Protein AF-A0A159Z279-F1 (afdb_monomer_lite)

Foldseek 3Di:
DDDPPPPCPVVVVVVVVVVLVVLLVVLVVQCVVCVVVQAQGDCVSCVSPVHHSVPGPRGD

Radius of gyration: 17.55 Å; chains: 1; bounding box: 51×17×40 Å

Sequence (60 aa):
MTTLTMTHNPLATLRSALATFFAAFAAARSVSAAMEARRTPDPEALRTLGIDPSGFPSNI

Structure (mmCIF, N/CA/C/O backbone):
data_AF-A0A159Z279-F1
#
_entry.id   AF-A0A159Z279-F1
#
loop_
_atom_site.group_PDB
_atom_site.id
_atom_site.type_symbol
_atom_site.label_atom_id
_atom_site.label_alt_id
_atom_site.label_comp_id
_atom_site.label_asym_id
_atom_site.label_entity_id
_atom_site.label_seq_id
_atom_site.pdbx_PDB_ins_code
_atom_site.Cartn_x
_atom_site.Cartn_y
_atom_site.Cartn_z
_atom_site.occupancy
_atom_site.B_iso_or_equiv
_atom_site.auth_seq_id
_atom_site.auth_comp_id
_atom_site.auth_asym_id
_atom_site.auth_atom_id
_atom_site.pdbx_PDB_model_num
ATOM 1 N N . MET A 1 1 ? 34.638 -11.146 -22.591 1.00 38.12 1 MET A N 1
ATOM 2 C CA . MET A 1 1 ? 33.922 -9.876 -22.836 1.00 38.12 1 MET A CA 1
ATOM 3 C C . MET A 1 1 ? 32.434 -10.178 -22.796 1.00 38.12 1 MET A C 1
ATOM 5 O O . MET A 1 1 ? 31.933 -10.801 -23.719 1.00 38.12 1 MET A O 1
ATOM 9 N N . THR A 1 2 ? 31.752 -9.860 -21.699 1.00 51.59 2 THR A N 1
ATOM 10 C CA . THR A 1 2 ? 30.299 -10.034 -21.571 1.00 51.59 2 THR A CA 1
ATOM 11 C C . THR A 1 2 ? 29.617 -8.742 -21.998 1.00 51.59 2 THR A C 1
ATOM 13 O O . THR A 1 2 ? 29.660 -7.733 -21.300 1.00 51.59 2 THR A O 1
ATOM 16 N N . THR A 1 3 ? 29.030 -8.756 -23.189 1.00 49.66 3 THR A N 1
ATOM 17 C CA . THR A 1 3 ? 28.263 -7.630 -23.720 1.00 49.66 3 THR A CA 1
ATOM 18 C C . THR A 1 3 ? 26.933 -7.552 -22.970 1.00 49.66 3 THR A C 1
ATOM 20 O O . THR A 1 3 ? 26.065 -8.402 -23.147 1.00 49.66 3 THR A O 1
ATOM 23 N N . LEU A 1 4 ? 26.775 -6.549 -22.103 1.00 57.56 4 LEU A N 1
ATOM 24 C CA . LEU A 1 4 ? 25.493 -6.206 -21.486 1.00 57.56 4 LEU A CA 1
ATOM 25 C C . LEU A 1 4 ? 24.611 -5.531 -22.538 1.00 57.56 4 LEU A C 1
ATOM 27 O O . LEU A 1 4 ? 24.633 -4.312 -22.699 1.00 57.56 4 LEU A O 1
ATOM 31 N N . THR A 1 5 ? 23.824 -6.314 -23.270 1.00 54.22 5 THR A N 1
ATOM 32 C CA . THR A 1 5 ? 22.737 -5.778 -24.094 1.00 54.22 5 THR A CA 1
ATOM 33 C C . THR A 1 5 ? 21.593 -5.363 -23.166 1.00 54.22 5 THR A C 1
ATOM 35 O O . THR A 1 5 ? 20.605 -6.073 -23.013 1.00 54.22 5 THR A O 1
ATOM 38 N N . MET A 1 6 ? 21.729 -4.217 -22.491 1.00 58.69 6 MET A N 1
ATOM 39 C CA . MET A 1 6 ? 20.576 -3.551 -21.889 1.00 58.69 6 MET A CA 1
ATOM 40 C C . MET A 1 6 ? 19.726 -2.983 -23.024 1.00 58.69 6 MET A C 1
ATOM 42 O O . MET A 1 6 ? 19.956 -1.875 -23.505 1.00 58.69 6 MET A O 1
ATOM 46 N N . THR A 1 7 ? 18.737 -3.752 -23.470 1.00 59.78 7 THR A N 1
ATOM 47 C CA . THR A 1 7 ? 17.640 -3.243 -24.293 1.00 59.78 7 THR A CA 1
ATOM 48 C C . THR A 1 7 ? 16.816 -2.296 -23.422 1.00 59.78 7 THR A C 1
ATOM 50 O O . THR A 1 7 ? 15.841 -2.690 -22.785 1.00 59.78 7 THR A O 1
ATOM 53 N N . HIS A 1 8 ? 17.255 -1.042 -23.319 1.00 60.69 8 HIS A N 1
ATOM 54 C CA . HIS A 1 8 ? 16.521 0.009 -22.630 1.00 60.69 8 HIS A CA 1
ATOM 55 C C . HIS A 1 8 ? 15.274 0.307 -23.464 1.00 60.69 8 HIS A C 1
ATOM 57 O O . HIS A 1 8 ? 15.345 1.024 -24.457 1.00 60.69 8 HIS A O 1
ATOM 63 N N . ASN A 1 9 ? 14.149 -0.324 -23.124 1.00 71.81 9 ASN A N 1
ATOM 64 C CA . ASN A 1 9 ? 12.867 -0.059 -23.762 1.00 71.81 9 ASN A CA 1
ATOM 65 C C . ASN A 1 9 ? 12.133 1.021 -22.948 1.00 71.81 9 ASN A C 1
ATOM 67 O O . ASN A 1 9 ? 11.432 0.681 -21.990 1.00 71.81 9 ASN A O 1
ATOM 71 N N . PRO A 1 10 ? 12.280 2.316 -23.288 1.00 69.12 10 PRO A N 1
ATOM 72 C CA . PRO A 1 10 ? 11.732 3.413 -22.490 1.00 69.12 10 PRO A CA 1
ATOM 73 C C . PRO A 1 10 ? 10.203 3.347 -22.379 1.00 69.12 10 PRO A C 1
ATOM 75 O O . PRO A 1 10 ? 9.645 3.759 -21.365 1.00 69.12 10 PRO A O 1
ATOM 78 N N . LEU A 1 11 ? 9.519 2.766 -23.374 1.00 74.81 11 LEU A N 1
ATOM 79 C CA . LEU A 1 11 ? 8.074 2.540 -23.314 1.00 74.81 11 LEU A CA 1
ATOM 80 C C . LEU A 1 11 ? 7.683 1.524 -22.235 1.00 74.81 11 LEU A C 1
ATOM 82 O O . LEU A 1 11 ? 6.658 1.697 -21.577 1.00 74.81 11 LEU A O 1
ATOM 86 N N . ALA A 1 12 ? 8.481 0.470 -22.041 1.00 76.31 12 ALA A N 1
ATOM 87 C CA . ALA A 1 12 ? 8.223 -0.514 -20.993 1.00 76.31 12 ALA A CA 1
ATOM 88 C C . ALA A 1 12 ? 8.371 0.122 -19.603 1.00 76.31 12 ALA A C 1
ATOM 90 O O . ALA A 1 12 ? 7.521 -0.094 -18.738 1.00 76.31 12 ALA A O 1
ATOM 91 N N . THR A 1 13 ? 9.387 0.972 -19.426 1.00 80.25 13 THR A N 1
ATOM 92 C CA . THR A 1 13 ? 9.610 1.745 -18.198 1.00 80.25 13 THR A CA 1
ATOM 93 C C . THR A 1 13 ? 8.466 2.722 -17.930 1.00 80.25 13 THR A C 1
ATOM 95 O O . THR A 1 13 ? 7.931 2.740 -16.824 1.00 80.25 13 THR A O 1
ATOM 98 N N . LEU A 1 14 ? 8.031 3.482 -18.943 1.00 81.44 14 LEU A N 1
ATOM 99 C CA . LEU A 1 14 ? 6.905 4.414 -18.822 1.00 81.44 14 LEU A CA 1
ATOM 100 C C . LEU A 1 14 ? 5.614 3.681 -18.443 1.00 81.44 14 LEU A C 1
ATOM 102 O O . LEU A 1 14 ? 4.926 4.089 -17.512 1.00 81.44 14 LEU A O 1
ATOM 106 N N . ARG A 1 15 ? 5.296 2.575 -19.129 1.00 84.44 15 ARG A N 1
ATOM 107 C CA . ARG A 1 15 ? 4.102 1.772 -18.834 1.00 84.44 15 ARG A CA 1
ATOM 108 C C . ARG A 1 15 ? 4.133 1.229 -17.408 1.00 84.44 15 ARG A C 1
ATOM 110 O O . ARG A 1 15 ? 3.107 1.248 -16.737 1.00 84.44 15 ARG A O 1
ATOM 117 N N . SER A 1 16 ? 5.297 0.773 -16.949 1.00 82.44 16 SER A N 1
ATOM 118 C CA . SER A 1 16 ? 5.472 0.300 -15.576 1.00 82.44 16 SER A CA 1
ATOM 119 C C . SER A 1 16 ? 5.278 1.429 -14.565 1.00 82.44 16 SER A C 1
ATOM 121 O O . SER A 1 16 ? 4.564 1.241 -13.589 1.00 82.44 16 SER A O 1
ATOM 123 N N . ALA A 1 17 ? 5.850 2.610 -14.812 1.00 84.12 17 ALA A N 1
ATOM 124 C CA . ALA A 1 17 ? 5.687 3.768 -13.936 1.00 84.12 17 ALA A CA 1
ATOM 125 C C . ALA A 1 17 ? 4.223 4.232 -13.862 1.00 84.12 17 ALA A C 1
ATOM 127 O O . ALA A 1 17 ? 3.715 4.509 -12.777 1.00 84.12 17 ALA A O 1
ATOM 128 N N . LEU A 1 18 ? 3.522 4.254 -15.001 1.00 88.50 18 LEU A N 1
ATOM 129 C CA . LEU A 1 18 ? 2.100 4.589 -15.058 1.00 88.50 18 LEU A CA 1
ATOM 130 C C . LEU A 1 18 ? 1.256 3.566 -14.289 1.00 88.50 18 LEU A C 1
ATOM 132 O O . LEU A 1 18 ? 0.380 3.948 -13.518 1.00 88.50 18 LEU A O 1
ATOM 136 N N . ALA A 1 19 ? 1.539 2.273 -14.464 1.00 86.50 19 ALA A N 1
ATOM 137 C CA . ALA A 1 19 ? 0.859 1.207 -13.735 1.00 86.50 19 ALA A CA 1
ATOM 138 C C . ALA A 1 19 ? 1.068 1.342 -12.218 1.00 86.50 19 ALA A C 1
ATOM 140 O O . ALA A 1 19 ? 0.099 1.268 -11.466 1.00 86.50 19 ALA A O 1
ATOM 141 N N . THR A 1 20 ? 2.297 1.627 -11.776 1.00 84.44 20 THR A N 1
ATOM 142 C CA . THR A 1 20 ? 2.606 1.892 -10.363 1.00 84.44 20 THR A CA 1
ATOM 143 C C . THR A 1 20 ? 1.843 3.106 -9.836 1.00 84.44 20 THR A C 1
ATOM 145 O O . THR A 1 20 ? 1.284 3.050 -8.743 1.00 84.44 20 THR A O 1
ATOM 148 N N . PHE A 1 21 ? 1.763 4.190 -10.613 1.00 86.06 21 PHE A N 1
ATOM 149 C CA . PHE A 1 21 ? 1.009 5.382 -10.226 1.00 86.06 21 PHE A CA 1
ATOM 150 C C . PHE A 1 21 ? -0.486 5.087 -10.052 1.00 86.06 21 PHE A C 1
ATOM 152 O O . PHE A 1 21 ? -1.075 5.449 -9.033 1.00 86.06 21 PHE A O 1
ATOM 159 N N . PHE A 1 22 ? -1.103 4.389 -11.010 1.00 89.62 22 PHE A N 1
ATOM 160 C CA . PHE A 1 22 ? -2.512 4.009 -10.909 1.00 89.62 22 PHE A CA 1
ATOM 161 C C . PHE A 1 22 ? -2.775 3.037 -9.758 1.00 89.62 22 PHE A C 1
ATOM 163 O O . PHE A 1 22 ? -3.800 3.170 -9.092 1.00 89.62 22 PHE A O 1
ATOM 170 N N . ALA A 1 23 ? -1.855 2.108 -9.484 1.00 83.88 23 ALA A N 1
ATOM 171 C CA . ALA A 1 23 ? -1.952 1.211 -8.337 1.00 83.88 23 ALA A CA 1
ATOM 172 C C . ALA A 1 23 ? -1.926 1.991 -7.011 1.00 83.88 23 ALA A C 1
ATOM 174 O O . ALA A 1 23 ? -2.799 1.794 -6.167 1.00 83.88 23 ALA A O 1
ATOM 175 N N . ALA A 1 24 ? -0.999 2.943 -6.862 1.00 84.06 24 ALA A N 1
ATOM 176 C CA . ALA A 1 24 ? -0.925 3.805 -5.684 1.00 84.06 24 ALA A CA 1
ATOM 177 C C . ALA A 1 24 ? -2.179 4.679 -5.522 1.00 84.06 24 ALA A C 1
ATOM 179 O O . ALA A 1 24 ? -2.724 4.791 -4.424 1.00 84.06 24 ALA A O 1
ATOM 180 N N . PHE A 1 25 ? -2.685 5.256 -6.614 1.00 87.44 25 PHE A N 1
ATOM 181 C CA . PHE A 1 25 ? -3.903 6.065 -6.589 1.00 87.44 25 PHE A CA 1
ATOM 182 C C . PHE A 1 25 ? -5.151 5.239 -6.239 1.00 87.44 25 PHE A C 1
ATOM 184 O O . PHE A 1 25 ? -5.990 5.677 -5.449 1.00 87.44 25 PHE A O 1
ATOM 191 N N . ALA A 1 26 ? -5.273 4.028 -6.788 1.00 85.44 26 ALA A N 1
ATOM 192 C CA . ALA A 1 26 ? -6.359 3.109 -6.462 1.00 85.44 26 ALA A CA 1
ATOM 193 C C . ALA A 1 26 ? -6.314 2.687 -4.987 1.00 85.44 26 ALA A C 1
ATOM 195 O O . ALA A 1 26 ? -7.346 2.700 -4.314 1.00 85.44 26 ALA A O 1
ATOM 196 N N . ALA A 1 27 ? -5.119 2.390 -4.470 1.00 83.50 27 ALA A N 1
ATOM 197 C CA . ALA A 1 27 ? -4.913 2.076 -3.064 1.00 83.50 27 ALA A CA 1
ATOM 198 C C . ALA A 1 27 ? -5.295 3.260 -2.160 1.00 83.50 27 ALA A C 1
ATOM 200 O O . ALA A 1 27 ? -6.054 3.076 -1.210 1.00 83.50 27 ALA A O 1
ATOM 201 N N . ALA A 1 28 ? -4.869 4.484 -2.502 1.00 83.81 28 ALA A N 1
ATOM 202 C CA . ALA A 1 28 ? -5.234 5.710 -1.784 1.00 83.81 28 ALA A CA 1
ATOM 203 C C . ALA A 1 28 ? -6.750 5.890 -1.711 1.00 83.81 28 ALA A C 1
ATOM 205 O O . ALA A 1 28 ? -7.307 6.061 -0.630 1.00 83.81 28 ALA A O 1
ATOM 206 N N . ARG A 1 29 ? -7.433 5.762 -2.853 1.00 87.88 29 ARG A N 1
ATOM 207 C CA . ARG A 1 29 ? -8.894 5.842 -2.922 1.00 87.88 29 ARG A CA 1
ATOM 208 C C . ARG A 1 29 ? -9.569 4.774 -2.062 1.00 87.88 29 ARG A C 1
ATOM 210 O O . ARG A 1 29 ? -10.550 5.080 -1.390 1.00 87.88 29 ARG A O 1
ATOM 217 N N . SER A 1 30 ? -9.077 3.538 -2.107 1.00 84.44 30 SER A N 1
ATOM 218 C CA . SER A 1 30 ? -9.629 2.429 -1.324 1.00 84.44 30 SER A CA 1
ATOM 219 C C . SER A 1 30 ? -9.489 2.681 0.176 1.00 84.44 30 SER A C 1
ATOM 221 O O . SER A 1 30 ? -10.457 2.534 0.918 1.00 84.44 30 SER A O 1
ATOM 223 N N . VAL A 1 31 ? -8.311 3.132 0.617 1.00 84.12 31 VAL A N 1
ATOM 224 C CA . VAL A 1 31 ? -8.059 3.484 2.019 1.00 84.12 31 VAL A CA 1
ATOM 225 C C . VAL A 1 31 ? -8.944 4.652 2.448 1.00 84.12 31 VAL A C 1
ATOM 227 O O . VAL A 1 31 ? -9.608 4.546 3.473 1.00 84.12 31 VAL A O 1
ATOM 230 N N . SER A 1 32 ? -9.049 5.721 1.651 1.00 84.56 32 SER A N 1
ATOM 231 C CA . SER A 1 32 ? -9.964 6.834 1.942 1.00 84.56 32 SER A CA 1
ATOM 232 C C . SER A 1 32 ? -11.419 6.373 2.061 1.00 84.56 32 SER A C 1
ATOM 234 O O . SER A 1 32 ? -12.100 6.749 3.006 1.00 84.56 32 SER A O 1
ATOM 236 N N . ALA A 1 33 ? -11.896 5.514 1.155 1.00 84.88 33 ALA A N 1
ATOM 237 C CA . ALA A 1 33 ? -13.254 4.979 1.224 1.00 84.88 33 ALA A CA 1
ATOM 238 C C . ALA A 1 33 ? -13.482 4.098 2.465 1.00 84.88 33 ALA A C 1
ATOM 240 O O . ALA A 1 33 ? -14.552 4.161 3.069 1.00 84.88 33 ALA A O 1
ATOM 241 N N . ALA A 1 34 ? -12.490 3.295 2.862 1.00 83.94 34 ALA A N 1
ATOM 242 C CA . ALA A 1 34 ? -12.556 2.488 4.077 1.00 83.94 34 ALA A CA 1
ATOM 243 C C . ALA A 1 34 ? -12.619 3.364 5.339 1.00 83.94 34 ALA A C 1
ATOM 245 O O . ALA A 1 34 ? -13.440 3.102 6.217 1.00 83.94 34 ALA A O 1
ATOM 246 N N . MET A 1 35 ? -11.834 4.446 5.380 1.00 81.94 35 MET A N 1
ATOM 247 C CA . MET A 1 35 ? -11.858 5.431 6.465 1.00 81.94 35 MET A CA 1
ATOM 248 C C . MET A 1 35 ? -13.226 6.110 6.593 1.00 81.94 35 MET A 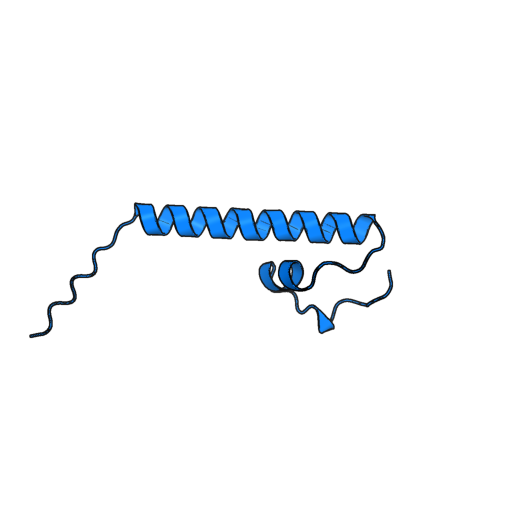C 1
ATOM 250 O O . MET A 1 35 ? -13.795 6.131 7.682 1.00 81.94 35 MET A O 1
ATOM 254 N N . GLU A 1 36 ? -13.793 6.591 5.483 1.00 83.62 36 GLU A N 1
ATOM 255 C CA . GLU A 1 36 ? -15.135 7.198 5.461 1.00 83.62 36 GLU A CA 1
ATOM 256 C C . GLU A 1 36 ? -16.226 6.206 5.894 1.00 83.62 36 GLU A C 1
ATOM 258 O O . GLU A 1 36 ? -17.159 6.552 6.618 1.00 83.62 36 GLU A O 1
ATOM 263 N N . ALA A 1 37 ? -16.096 4.940 5.492 1.00 82.00 37 ALA A N 1
ATOM 264 C CA . ALA A 1 37 ? -17.029 3.879 5.854 1.00 82.00 37 ALA A CA 1
ATOM 265 C C . ALA A 1 37 ? -16.844 3.344 7.287 1.00 82.00 37 ALA A C 1
ATOM 267 O O . ALA A 1 37 ? -17.575 2.424 7.665 1.00 82.00 37 ALA A O 1
ATOM 268 N N . ARG A 1 38 ? -15.881 3.873 8.062 1.00 77.06 38 ARG A N 1
ATOM 269 C CA . ARG A 1 38 ? -15.452 3.339 9.370 1.00 77.06 38 ARG A CA 1
ATOM 270 C C . ARG A 1 38 ? -15.177 1.833 9.331 1.00 77.06 38 ARG A C 1
ATOM 272 O O . ARG A 1 38 ? -15.651 1.056 10.156 1.00 77.06 38 ARG A O 1
ATOM 279 N N . ARG A 1 39 ? -14.467 1.389 8.297 1.00 76.25 39 ARG A N 1
ATOM 280 C CA . ARG A 1 39 ? -14.029 -0.001 8.134 1.00 76.25 39 ARG A CA 1
ATOM 281 C C . ARG A 1 39 ? -12.516 -0.057 8.107 1.00 76.25 39 ARG A C 1
ATOM 283 O O . ARG A 1 39 ? -11.860 0.870 7.644 1.00 76.25 39 ARG A O 1
ATOM 290 N N . THR A 1 40 ? -11.963 -1.178 8.553 1.00 7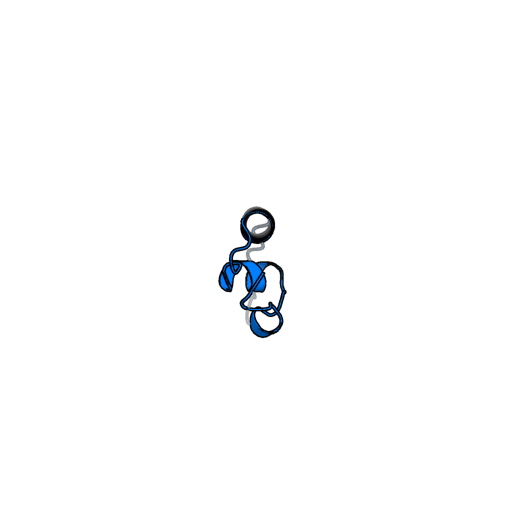5.88 40 THR A N 1
ATOM 291 C CA . THR A 1 40 ? -10.525 -1.421 8.471 1.00 75.88 40 THR A CA 1
ATOM 292 C C . THR A 1 40 ? -10.086 -1.396 7.001 1.00 75.88 40 THR A C 1
ATOM 294 O O . THR A 1 40 ? -10.663 -2.134 6.194 1.00 75.88 40 THR A O 1
ATOM 297 N N . PRO A 1 41 ? -9.112 -0.546 6.625 1.00 77.00 41 PRO A N 1
ATOM 298 C CA . PRO A 1 41 ? -8.600 -0.514 5.265 1.00 77.00 41 PRO A CA 1
ATOM 299 C C . PRO A 1 41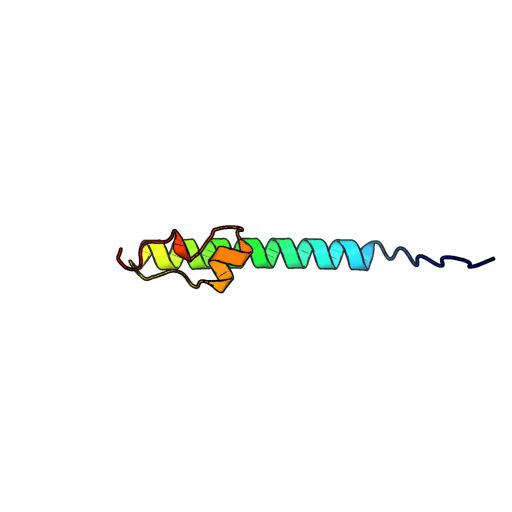 ? -7.919 -1.830 4.904 1.00 77.00 41 PRO A C 1
ATOM 301 O O . PRO A 1 41 ? -7.365 -2.519 5.761 1.00 77.00 41 PRO A O 1
ATOM 304 N N . ASP A 1 42 ? -7.934 -2.154 3.614 1.00 80.69 42 ASP A N 1
ATOM 305 C CA . ASP A 1 42 ? -7.266 -3.348 3.120 1.00 80.69 42 ASP A CA 1
ATOM 306 C C . ASP A 1 42 ? -5.736 -3.259 3.346 1.00 80.69 42 ASP A C 1
ATOM 308 O O . ASP A 1 42 ? -5.113 -2.248 2.994 1.00 80.69 42 ASP A O 1
ATOM 312 N N . PRO A 1 43 ? -5.106 -4.290 3.939 1.00 80.50 43 PRO A N 1
ATOM 313 C CA . PRO A 1 43 ? -3.685 -4.258 4.273 1.00 80.50 43 PRO A CA 1
ATOM 314 C C . PRO A 1 43 ? -2.766 -4.242 3.043 1.00 80.50 43 PRO A C 1
ATOM 316 O O . PRO A 1 43 ? -1.639 -3.751 3.137 1.00 80.50 43 PRO A O 1
ATOM 319 N N . GLU A 1 44 ? -3.208 -4.752 1.891 1.00 78.88 44 GLU A N 1
ATOM 320 C CA . GLU A 1 44 ? -2.458 -4.678 0.633 1.00 78.88 44 GLU A CA 1
ATOM 321 C C . GLU A 1 44 ? -2.466 -3.250 0.077 1.00 78.88 44 GLU A C 1
ATOM 323 O O . GLU A 1 44 ? -1.426 -2.734 -0.351 1.00 78.88 44 GLU A O 1
ATOM 328 N N . ALA A 1 45 ? -3.610 -2.564 0.169 1.00 81.81 45 ALA A N 1
ATOM 329 C CA . ALA A 1 45 ? -3.707 -1.151 -0.182 1.00 81.81 45 ALA A CA 1
ATOM 330 C C . ALA A 1 45 ? -2.781 -0.297 0.701 1.00 81.81 45 ALA A C 1
ATOM 332 O O . ALA A 1 45 ? -1.990 0.484 0.175 1.00 81.81 45 ALA A O 1
ATOM 333 N N . LEU A 1 46 ? -2.788 -0.499 2.023 1.00 81.62 46 LEU A N 1
ATOM 334 C CA . LEU A 1 46 ? -1.890 0.215 2.942 1.00 81.62 46 LEU A CA 1
ATOM 335 C C . LEU A 1 46 ? -0.411 0.012 2.581 1.00 81.62 46 LEU A C 1
ATOM 337 O O . LEU A 1 46 ? 0.326 0.991 2.448 1.00 81.62 46 LEU A O 1
ATOM 341 N N . ARG A 1 47 ? 0.005 -1.229 2.301 1.00 83.56 47 ARG A N 1
ATOM 342 C CA . ARG A 1 47 ? 1.375 -1.525 1.845 1.00 83.56 47 ARG A CA 1
ATOM 343 C C . ARG A 1 47 ? 1.722 -0.846 0.525 1.00 83.56 47 ARG A C 1
ATOM 345 O O . ARG A 1 47 ? 2.844 -0.376 0.367 1.00 83.56 47 ARG A O 1
ATOM 352 N N . THR A 1 48 ? 0.769 -0.755 -0.399 1.00 84.31 48 THR A N 1
ATOM 353 C CA . THR A 1 48 ? 0.956 -0.071 -1.689 1.00 84.31 48 TH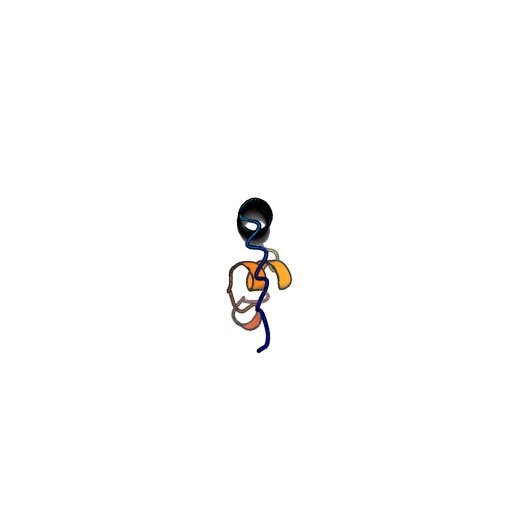R A CA 1
ATOM 354 C C . THR A 1 48 ? 1.198 1.432 -1.509 1.00 84.31 48 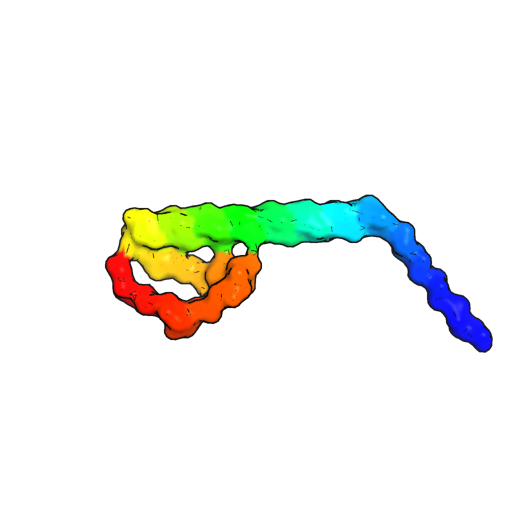THR A C 1
ATOM 356 O O . THR A 1 48 ? 1.947 2.030 -2.278 1.00 84.31 48 THR A O 1
ATOM 359 N N . LEU A 1 49 ? 0.628 2.041 -0.465 1.00 80.00 49 LEU A N 1
ATOM 360 C CA . LEU A 1 49 ? 0.927 3.421 -0.062 1.00 80.00 49 LEU A CA 1
ATOM 361 C C . LEU A 1 49 ? 2.216 3.565 0.768 1.00 80.00 49 LEU A C 1
ATOM 363 O O . LEU A 1 49 ? 2.593 4.686 1.103 1.00 80.00 49 LEU A O 1
ATOM 367 N N . GLY A 1 50 ? 2.883 2.465 1.127 1.00 81.00 50 GLY A N 1
ATOM 368 C CA . GLY A 1 50 ? 4.014 2.482 2.058 1.00 81.00 50 GLY A CA 1
ATOM 369 C C . GLY A 1 50 ? 3.605 2.707 3.517 1.00 81.00 50 GLY A C 1
ATOM 370 O O . GLY A 1 50 ? 4.434 3.103 4.332 1.00 81.00 50 GLY A O 1
ATOM 371 N N . ILE A 1 51 ? 2.336 2.469 3.851 1.00 79.44 51 ILE A N 1
ATOM 372 C CA . ILE A 1 51 ? 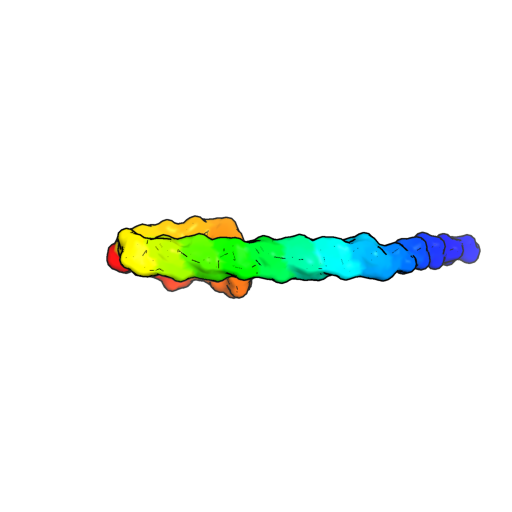1.809 2.566 5.211 1.00 79.44 51 ILE A CA 1
ATOM 373 C C . ILE A 1 51 ? 1.858 1.177 5.845 1.00 79.44 51 ILE A C 1
ATOM 375 O O . ILE A 1 51 ? 1.382 0.199 5.266 1.00 79.44 51 ILE A O 1
ATOM 379 N N . ASP A 1 52 ? 2.417 1.088 7.051 1.00 77.00 52 ASP A N 1
ATOM 380 C CA . ASP A 1 52 ? 2.412 -0.161 7.802 1.00 77.00 52 ASP A CA 1
ATOM 381 C C . ASP A 1 52 ? 0.986 -0.488 8.293 1.00 77.00 52 ASP A C 1
ATOM 383 O O . ASP A 1 52 ? 0.399 0.301 9.041 1.00 77.00 52 ASP A O 1
ATOM 387 N N . PRO A 1 53 ? 0.405 -1.638 7.897 1.00 70.94 53 PRO A N 1
ATOM 388 C CA . PRO A 1 53 ? -0.959 -1.994 8.277 1.00 70.94 53 PRO A CA 1
ATOM 389 C C . PRO A 1 53 ? -1.099 -2.338 9.766 1.00 70.94 53 PRO A C 1
ATOM 391 O O . PRO A 1 53 ? -2.203 -2.284 10.296 1.00 70.94 53 PRO A O 1
ATOM 394 N N . SER A 1 54 ? -0.005 -2.664 10.455 1.00 72.50 54 SER A N 1
ATOM 395 C CA . SER A 1 54 ? 0.012 -2.987 11.889 1.00 72.50 54 SER A CA 1
ATOM 396 C C . SER A 1 54 ? -0.120 -1.741 12.770 1.00 72.50 54 SER A C 1
ATOM 398 O O . SER A 1 54 ? -0.552 -1.842 13.916 1.00 72.50 54 SER A O 1
ATOM 400 N N . GLY A 1 55 ? 0.227 -0.565 12.238 1.00 67.19 55 GLY A N 1
ATOM 401 C CA . GLY A 1 55 ? -0.021 0.730 12.876 1.00 67.19 55 GLY A CA 1
ATOM 402 C C . GLY A 1 55 ? -1.452 1.245 12.696 1.00 67.19 55 GLY A C 1
ATOM 403 O O . GLY A 1 55 ? -1.823 2.243 13.313 1.00 67.19 55 GLY A O 1
ATOM 404 N N . PHE A 1 56 ? -2.256 0.584 11.858 1.00 65.12 56 PHE A N 1
ATOM 405 C CA . PHE A 1 56 ? -3.636 0.974 11.613 1.00 65.12 56 PHE A CA 1
ATOM 406 C C . PHE A 1 56 ? -4.552 0.377 12.693 1.00 65.12 56 PHE A C 1
ATOM 408 O O . PHE A 1 56 ? -4.600 -0.846 12.841 1.00 65.12 56 PHE A O 1
ATOM 415 N N . PRO A 1 57 ? -5.279 1.202 13.472 1.00 61.66 57 PRO A N 1
ATOM 416 C CA . PRO A 1 57 ? -6.148 0.690 14.520 1.00 61.66 57 PRO A CA 1
ATOM 417 C C . PRO A 1 57 ? -7.263 -0.156 13.898 1.00 61.66 57 PRO A C 1
ATOM 419 O O . PRO A 1 57 ? -8.003 0.305 13.031 1.00 61.66 57 PRO A O 1
ATOM 422 N N . SER A 1 58 ? -7.418 -1.395 14.369 1.00 61.00 58 SER A N 1
ATOM 423 C CA . SER A 1 58 ? -8.448 -2.343 13.911 1.00 61.00 58 SER A CA 1
ATOM 424 C C . SER A 1 58 ? -9.888 -1.921 14.258 1.00 61.00 58 SER A C 1
ATOM 426 O O . SER A 1 58 ? -10.813 -2.715 14.103 1.00 61.00 58 SER A O 1
ATOM 428 N N . ASN A 1 59 ? -10.090 -0.700 14.761 1.00 51.00 59 ASN A N 1
ATOM 429 C CA . ASN A 1 59 ? -11.371 -0.158 15.196 1.00 51.00 59 ASN A CA 1
ATOM 430 C C . ASN A 1 59 ? -11.394 1.362 14.924 1.00 51.00 59 ASN A C 1
ATOM 432 O O . ASN A 1 59 ? -10.634 2.105 15.548 1.00 51.00 59 ASN A O 1
ATOM 436 N N . ILE A 1 60 ? -12.230 1.792 13.975 1.00 54.22 60 ILE A N 1
ATOM 437 C CA . ILE A 1 60 ? -12.619 3.189 13.697 1.00 54.22 60 ILE A CA 1
ATOM 438 C C . ILE A 1 60 ? -14.141 3.277 13.696 1.00 54.22 60 ILE A C 1
ATOM 440 O O . ILE A 1 60 ? -14.769 2.276 13.287 1.00 54.22 60 ILE A O 1
#

pLDDT: mean 75.57, std 11.83, range [38.12, 89.62]

Secondary structure (DSSP, 8-state):
---------HHHHHHHHHHHHHHHHHHHHHHHHHHHTT-PPPHHHHHHTT--GGGS-S--

Organism: NCBI:txid1335048